Protein AF-A0AA88QIW7-F1 (afdb_monomer)

Solvent-accessible surface area (backbone atoms only — not comparable to full-atom values): 9097 Å² total; per-residue (Å²): 135,90,80,76,72,99,71,85,86,88,86,76,68,86,54,76,67,52,59,66,61,32,53,50,43,72,75,42,35,63,58,37,29,54,66,45,41,58,93,47,84,50,70,68,56,36,50,51,18,47,42,51,15,42,45,49,44,29,54,55,47,42,73,75,61,53,72,80,58,74,57,94,90,54,76,64,74,94,89,56,62,95,63,66,57,46,71,50,61,66,96,40,58,95,74,35,42,52,67,73,88,84,85,90,77,84,88,53,94,84,57,53,64,49,74,62,70,49,70,82,29,80,75,75,58,87,49,78,44,73,49,78,77,92,73,88,81,77,136

Radius of gyration: 17.99 Å; Cα contacts (8 Å, |Δi|>4): 128; chains: 1; bounding box: 45×31×56 Å

pLDDT: mean 73.13, std 17.04, range [31.03, 93.31]

Mean predicted aligned error: 10.2 Å

Foldseek 3Di:
DDDDDPDDDDDDFDDDQDCLQVVLCVVQLVVQLVVLCPPPDDPVSSLVSSQRSLVVSLVVCVVVVQDHDDDDPDDADDPRDPAQEDRGPVVCCVRHHSGDDDDDDDDDPPPQWDWDDDPVDVVPHTDIDGDDDPPPDDD

Nearest PDB structures (foldseek):
  3zvu-assembly1_B  TM=8.193E-01  e=2.994E-02  Arabidopsis thaliana
  8t9d-assembly1_E  TM=2.895E-01  e=2.115E+00  Homo sapiens

Organism: NCBI:txid112253

Sequence (139 aa):
MVVWPEKGFFGVYDGHGGSKAAEFVAENLHKNMFQKLENRLENIAKQDAIREAYLKTDKEFLKLGGYVELHRGAWRVHGVLSVSRSIGDAHLKDWVLAEPDTRILALTPDMEYLVLASDGLWEEALTVVRLKNSAVYSP

Structure (mmCIF, N/CA/C/O backbone):
data_AF-A0AA88QIW7-F1
#
_entry.id   AF-A0AA88QIW7-F1
#
loop_
_atom_site.group_PDB
_atom_site.id
_atom_site.type_symbol
_atom_site.label_atom_id
_atom_site.label_alt_id
_atom_site.label_comp_id
_atom_site.label_asym_id
_atom_site.label_entity_id
_atom_site.label_seq_id
_atom_site.pdbx_PDB_ins_code
_atom_site.Cartn_x
_atom_site.Cartn_y
_atom_site.Cartn_z
_atom_site.occupancy
_atom_site.B_iso_or_equiv
_atom_site.auth_seq_id
_atom_site.auth_comp_id
_atom_site.auth_asym_id
_atom_site.auth_atom_id
_atom_site.pdbx_PDB_model_num
ATOM 1 N N . MET A 1 1 ? -13.395 -19.474 23.613 1.00 47.25 1 MET A N 1
ATOM 2 C CA . MET A 1 1 ? -13.637 -18.076 23.199 1.00 47.25 1 MET A CA 1
ATOM 3 C C . MET A 1 1 ? -12.593 -17.727 22.150 1.00 47.25 1 MET A C 1
ATOM 5 O O . MET A 1 1 ? -11.417 -17.885 22.443 1.00 47.25 1 MET A O 1
ATOM 9 N N . VAL A 1 2 ? -12.995 -17.374 20.926 1.00 49.16 2 VAL A N 1
ATOM 10 C CA . VAL A 1 2 ? -12.048 -16.916 19.893 1.00 49.16 2 VAL A CA 1
ATOM 11 C C . VAL A 1 2 ? -11.868 -15.418 20.095 1.00 49.16 2 VAL A C 1
ATOM 13 O O . VAL A 1 2 ? -12.836 -14.671 19.972 1.00 49.16 2 VAL A O 1
ATOM 16 N N . VAL A 1 3 ? -10.661 -15.003 20.467 1.00 57.03 3 VAL A N 1
ATOM 17 C CA . VAL A 1 3 ? -10.300 -13.589 20.591 1.00 57.03 3 VAL A CA 1
ATOM 18 C C . VAL A 1 3 ? -9.777 -13.142 19.233 1.00 57.03 3 VAL A C 1
ATOM 20 O O . VAL A 1 3 ? -8.809 -13.707 18.727 1.00 57.03 3 VAL A O 1
ATOM 23 N N . TRP A 1 4 ? -10.444 -12.167 18.623 1.00 52.50 4 TRP A N 1
ATOM 24 C CA . TRP A 1 4 ? -9.939 -11.516 17.419 1.00 52.50 4 TRP A CA 1
ATOM 25 C C . TRP A 1 4 ? -8.881 -10.476 17.804 1.00 52.50 4 TRP A C 1
ATOM 27 O O . TRP A 1 4 ? -8.996 -9.866 18.869 1.00 52.50 4 TRP A O 1
ATOM 37 N N . PRO A 1 5 ? -7.849 -10.262 16.973 1.00 63.12 5 PRO A N 1
ATOM 38 C CA . PRO A 1 5 ? -6.898 -9.182 17.200 1.00 63.12 5 PRO A CA 1
ATOM 39 C C . PRO A 1 5 ? -7.608 -7.822 17.144 1.00 63.12 5 PRO A C 1
ATOM 41 O O . PRO A 1 5 ? -8.517 -7.628 16.340 1.00 63.12 5 PRO A O 1
ATOM 44 N N . GLU A 1 6 ? -7.156 -6.858 17.955 1.00 70.88 6 GLU A N 1
ATOM 45 C CA . GLU A 1 6 ? -7.710 -5.489 17.972 1.00 70.88 6 GLU A CA 1
ATOM 46 C C . GLU A 1 6 ? -7.580 -4.768 16.621 1.00 70.88 6 GLU 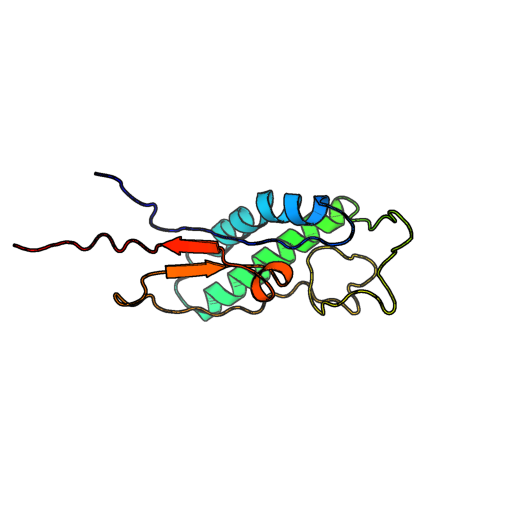A C 1
ATOM 48 O O . GLU A 1 6 ? -8.287 -3.799 16.349 1.00 70.88 6 GLU A O 1
ATOM 53 N N . LYS A 1 7 ? -6.648 -5.216 15.772 1.00 75.19 7 LYS A N 1
ATOM 54 C CA . LYS A 1 7 ? -6.371 -4.645 14.455 1.00 75.19 7 LYS A CA 1
ATOM 55 C C . LYS A 1 7 ? -6.235 -5.768 13.433 1.00 75.19 7 LYS A C 1
ATOM 57 O O . LYS A 1 7 ? -5.495 -6.724 13.655 1.00 75.19 7 LYS A O 1
ATOM 62 N N . GLY A 1 8 ? -6.922 -5.622 12.304 1.00 82.75 8 GLY A N 1
ATOM 63 C CA . GLY A 1 8 ? -6.769 -6.474 11.127 1.00 82.75 8 GLY A CA 1
ATOM 64 C C . GLY A 1 8 ? -6.181 -5.680 9.966 1.00 82.75 8 GLY A C 1
ATOM 65 O O . GLY A 1 8 ? -6.467 -4.492 9.821 1.00 82.75 8 GLY A O 1
ATOM 66 N N . PHE A 1 9 ? -5.364 -6.332 9.143 1.00 86.00 9 PHE A N 1
ATOM 67 C CA . PHE A 1 9 ? -4.895 -5.782 7.877 1.00 86.00 9 PHE A CA 1
ATOM 68 C C . PHE A 1 9 ? -5.280 -6.736 6.753 1.00 86.00 9 PHE A C 1
ATOM 70 O O . PHE A 1 9 ? -5.000 -7.931 6.825 1.00 86.00 9 PHE A O 1
ATOM 77 N N . PHE A 1 10 ? -5.909 -6.191 5.720 1.00 88.69 10 PHE A N 1
ATOM 78 C CA . PHE A 1 10 ? -6.351 -6.921 4.543 1.00 88.69 10 PHE A CA 1
ATOM 79 C C . PHE A 1 10 ? -5.937 -6.112 3.317 1.00 88.69 10 PHE A C 1
ATOM 81 O O . PHE A 1 10 ? -6.056 -4.888 3.319 1.00 88.69 10 PHE A O 1
ATOM 88 N N . GLY A 1 11 ? -5.444 -6.785 2.283 1.00 87.44 11 GLY A N 1
ATOM 89 C CA . GLY A 1 11 ? -4.996 -6.136 1.058 1.00 87.44 11 GLY A CA 1
ATOM 90 C C . GLY A 1 11 ? -5.227 -7.035 -0.144 1.00 87.44 11 GLY A C 1
ATOM 91 O O . GLY A 1 11 ? -5.081 -8.25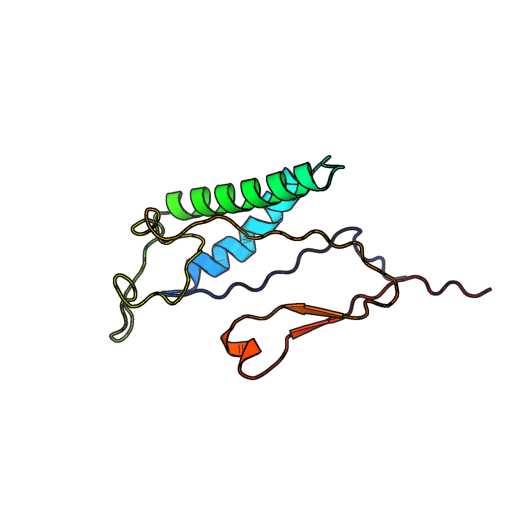2 -0.045 1.00 87.44 11 GLY A O 1
ATOM 92 N N . VAL A 1 12 ? -5.588 -6.415 -1.263 1.00 89.12 12 VAL A N 1
ATOM 93 C CA . VAL A 1 12 ? -5.610 -7.037 -2.587 1.00 89.12 12 VAL A CA 1
ATOM 94 C C . VAL A 1 12 ? -4.566 -6.310 -3.420 1.00 89.12 12 VAL A C 1
ATOM 96 O O . VAL A 1 12 ? -4.563 -5.081 -3.464 1.00 89.12 12 VAL A O 1
ATOM 99 N N . TYR A 1 13 ? -3.664 -7.069 -4.032 1.00 86.31 13 TYR A N 1
ATOM 100 C CA . TYR A 1 13 ? -2.557 -6.532 -4.814 1.00 86.31 13 TYR A CA 1
ATOM 101 C C . TYR A 1 13 ? -2.656 -7.080 -6.226 1.00 86.31 13 TYR A C 1
ATOM 103 O O . TYR A 1 13 ? -2.389 -8.259 -6.451 1.00 86.31 13 TYR A O 1
ATOM 111 N N . ASP A 1 14 ? -3.065 -6.220 -7.152 1.00 82.44 14 ASP A N 1
ATOM 112 C CA . ASP A 1 14 ? -3.093 -6.544 -8.571 1.00 82.44 14 ASP A CA 1
ATOM 113 C C . ASP A 1 14 ? -1.760 -6.137 -9.201 1.00 82.44 14 ASP A C 1
ATOM 115 O O . ASP A 1 14 ? -1.417 -4.955 -9.252 1.00 82.44 14 ASP A O 1
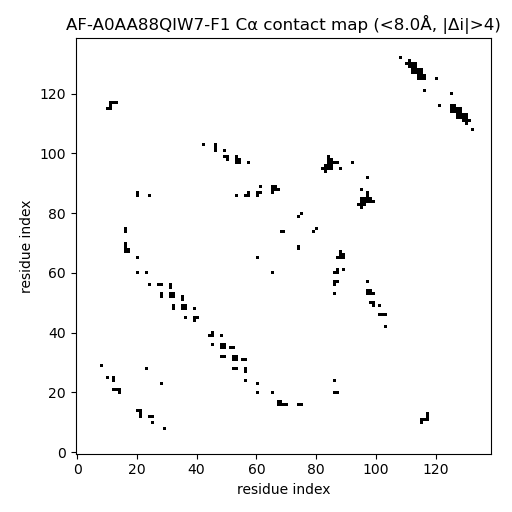ATOM 119 N N . GLY A 1 15 ? -0.949 -7.131 -9.554 1.00 77.62 15 GLY A N 1
ATOM 120 C CA . GLY A 1 15 ? 0.384 -6.919 -10.103 1.00 77.62 15 GLY A CA 1
ATOM 121 C C . GLY A 1 15 ? 0.381 -6.991 -11.625 1.00 77.62 15 GLY A C 1
ATOM 122 O O . GLY A 1 15 ? -0.156 -7.929 -12.209 1.00 77.62 15 GLY A O 1
ATOM 123 N N . HIS A 1 16 ? 1.077 -6.062 -12.278 1.00 73.94 16 HIS A N 1
ATOM 124 C CA . HIS A 1 16 ? 1.348 -6.101 -13.716 1.00 73.94 16 HIS A CA 1
ATOM 125 C C . HIS A 1 16 ? 2.834 -6.352 -14.000 1.00 73.94 16 HIS A C 1
ATOM 127 O O . HIS A 1 16 ? 3.709 -5.950 -13.239 1.00 73.94 16 HIS A O 1
ATOM 133 N N . GLY A 1 17 ? 3.142 -7.010 -15.123 1.00 69.12 17 GLY A N 1
ATOM 134 C CA . GLY A 1 17 ? 4.533 -7.217 -15.560 1.00 69.12 17 GLY A CA 1
ATOM 135 C C . GLY A 1 17 ? 5.346 -8.213 -14.715 1.00 69.12 17 GLY A C 1
ATOM 136 O O . GLY A 1 17 ? 6.568 -8.246 -14.835 1.00 69.12 17 GLY A O 1
ATOM 137 N N . GLY A 1 18 ? 4.682 -9.018 -13.876 1.00 70.88 18 GLY A N 1
ATOM 138 C CA . GLY A 1 18 ? 5.278 -10.027 -12.991 1.00 70.88 18 GLY A CA 1
ATOM 139 C C . GLY A 1 18 ? 4.651 -10.016 -11.588 1.00 70.88 18 GLY A C 1
ATOM 140 O O . GLY A 1 18 ? 3.884 -9.116 -11.260 1.00 70.88 18 GLY A O 1
ATOM 141 N N . SER A 1 19 ? 4.975 -11.002 -10.742 1.00 76.88 19 SER A N 1
ATOM 142 C CA . SER A 1 19 ? 4.425 -11.105 -9.374 1.00 76.88 19 SER A CA 1
ATOM 143 C C . SER A 1 19 ? 5.274 -10.421 -8.296 1.00 76.88 19 SER A C 1
ATOM 145 O O . SER A 1 19 ? 4.761 -10.102 -7.227 1.00 76.88 19 SER A O 1
ATOM 147 N N . LYS A 1 20 ? 6.552 -10.131 -8.580 1.00 79.94 20 LYS A N 1
ATOM 148 C CA . LYS A 1 20 ? 7.535 -9.661 -7.583 1.00 79.94 20 LYS A CA 1
ATOM 149 C C . LYS A 1 20 ? 7.104 -8.405 -6.822 1.00 79.94 20 LYS A C 1
ATOM 151 O O . LYS A 1 20 ? 7.344 -8.312 -5.623 1.00 79.94 20 LYS A O 1
ATOM 156 N N . ALA A 1 21 ? 6.490 -7.436 -7.503 1.00 81.50 21 ALA A N 1
ATOM 157 C CA . ALA A 1 21 ? 6.017 -6.211 -6.858 1.00 81.50 21 ALA A CA 1
ATOM 158 C C . ALA A 1 21 ? 4.855 -6.501 -5.896 1.00 81.50 21 ALA A C 1
ATOM 160 O O . ALA A 1 21 ? 4.905 -6.098 -4.737 1.00 81.50 21 ALA A O 1
ATOM 161 N N . ALA A 1 22 ? 3.847 -7.251 -6.352 1.00 85.06 22 ALA A N 1
ATOM 162 C CA . ALA A 1 22 ? 2.700 -7.641 -5.535 1.00 85.06 22 ALA A CA 1
ATOM 163 C C . ALA A 1 22 ? 3.112 -8.504 -4.329 1.00 85.06 22 ALA A C 1
ATOM 165 O O . ALA A 1 22 ? 2.666 -8.240 -3.213 1.00 85.06 22 ALA A O 1
ATOM 166 N N . GLU A 1 23 ? 4.013 -9.472 -4.526 1.00 84.75 23 GLU A N 1
ATOM 167 C CA . GLU A 1 23 ? 4.597 -10.290 -3.452 1.00 84.75 23 GLU A CA 1
ATOM 168 C C . GLU A 1 23 ? 5.329 -9.416 -2.426 1.00 84.75 23 GLU A C 1
ATOM 170 O O . GLU A 1 23 ? 5.046 -9.487 -1.229 1.00 84.75 23 GLU A O 1
ATOM 175 N N . PHE A 1 24 ? 6.198 -8.511 -2.889 1.00 87.69 24 PHE A N 1
ATOM 176 C CA . PHE A 1 24 ? 6.923 -7.604 -2.004 1.00 87.69 24 PHE A CA 1
ATOM 177 C C . PHE A 1 24 ? 5.976 -6.716 -1.188 1.00 87.69 24 PHE A C 1
ATOM 179 O O . PHE A 1 24 ? 6.177 -6.526 0.015 1.00 87.69 24 PHE A O 1
ATOM 186 N N . VAL A 1 25 ? 4.929 -6.173 -1.814 1.00 89.12 25 VAL A N 1
ATOM 187 C CA . VAL A 1 25 ? 3.941 -5.334 -1.124 1.00 89.12 25 VAL A CA 1
ATOM 188 C C . VAL A 1 25 ? 3.180 -6.160 -0.084 1.00 89.12 25 VAL A C 1
ATOM 190 O O . VAL A 1 25 ? 3.051 -5.715 1.060 1.00 89.12 25 VAL A O 1
ATOM 193 N N . ALA A 1 26 ? 2.743 -7.374 -0.432 1.00 89.50 26 ALA A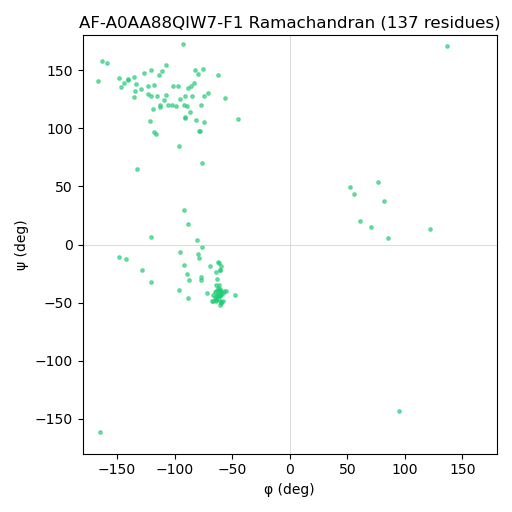 N 1
ATOM 194 C CA . ALA A 1 26 ? 2.053 -8.274 0.488 1.00 89.50 26 ALA A CA 1
ATOM 195 C C . ALA A 1 26 ? 2.891 -8.577 1.740 1.00 89.50 26 ALA A C 1
ATOM 197 O O . ALA A 1 26 ? 2.372 -8.557 2.859 1.00 89.50 26 ALA A O 1
ATOM 198 N N . GLU A 1 27 ? 4.199 -8.765 1.571 1.00 91.50 27 GLU A N 1
ATOM 199 C CA . GLU A 1 27 ? 5.122 -9.073 2.661 1.00 91.50 27 GL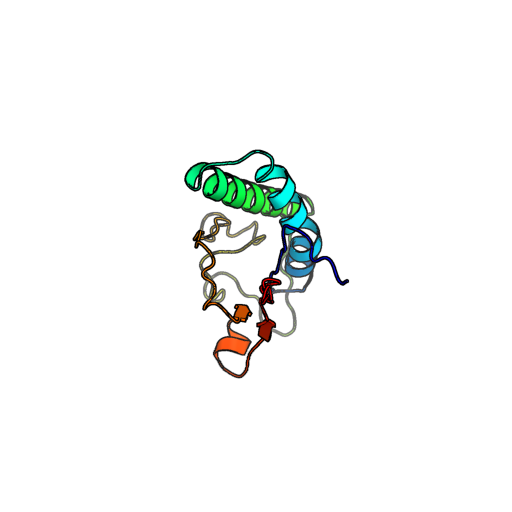U A CA 1
ATOM 200 C C . GLU A 1 27 ? 5.510 -7.869 3.532 1.00 91.50 27 GLU A C 1
ATOM 202 O O . GLU A 1 27 ? 5.844 -8.062 4.708 1.00 91.50 27 GLU A O 1
ATOM 207 N N . ASN A 1 28 ? 5.499 -6.645 2.991 1.00 93.00 28 ASN A N 1
ATOM 208 C CA . ASN A 1 28 ? 6.156 -5.495 3.631 1.00 93.00 28 ASN A CA 1
ATOM 209 C C . ASN A 1 28 ? 5.224 -4.322 3.967 1.00 93.00 28 ASN A C 1
ATOM 211 O O . ASN A 1 28 ? 5.435 -3.659 4.988 1.00 93.00 28 ASN A O 1
ATOM 215 N N . LEU A 1 29 ? 4.170 -4.074 3.181 1.00 92.25 29 LEU A N 1
ATOM 216 C CA . LEU A 1 29 ? 3.337 -2.876 3.342 1.00 92.25 29 LEU A CA 1
ATOM 217 C C . LEU A 1 29 ? 2.667 -2.813 4.718 1.00 92.25 29 LEU A C 1
ATOM 219 O O . LEU A 1 29 ? 2.728 -1.788 5.396 1.00 92.25 29 LEU A O 1
ATOM 223 N N . HIS A 1 30 ? 2.077 -3.921 5.164 1.00 92.00 30 HIS A N 1
ATOM 224 C CA . HIS A 1 30 ? 1.385 -3.991 6.450 1.00 92.00 30 HIS A CA 1
ATOM 225 C C . HIS A 1 30 ? 2.328 -3.725 7.634 1.00 92.00 30 HIS A C 1
ATOM 227 O O . HIS A 1 30 ? 1.955 -3.030 8.578 1.00 92.00 30 HIS A O 1
ATOM 233 N N . LYS A 1 31 ? 3.579 -4.202 7.566 1.00 93.31 31 LYS A N 1
ATOM 234 C CA . LYS A 1 31 ? 4.608 -3.950 8.589 1.00 93.31 31 LYS A CA 1
ATOM 235 C C . LYS A 1 31 ? 4.944 -2.464 8.661 1.00 93.31 31 LYS A C 1
ATOM 237 O O . LYS A 1 31 ? 4.936 -1.876 9.741 1.00 93.31 31 LYS A O 1
ATOM 242 N N . ASN A 1 32 ? 5.173 -1.850 7.499 1.00 93.25 32 ASN A N 1
ATOM 243 C CA . ASN A 1 32 ? 5.432 -0.419 7.385 1.00 93.25 32 ASN A CA 1
ATOM 244 C C . ASN A 1 32 ? 4.246 0.412 7.898 1.00 93.25 32 ASN A C 1
ATOM 246 O O . ASN A 1 32 ? 4.452 1.396 8.608 1.00 93.25 32 ASN A O 1
ATOM 250 N N . MET A 1 33 ? 3.010 -0.003 7.610 1.00 91.19 33 MET A N 1
ATOM 251 C CA . MET A 1 33 ? 1.803 0.674 8.091 1.00 91.19 33 MET A CA 1
ATOM 252 C C . MET A 1 33 ? 1.641 0.569 9.603 1.00 91.19 33 MET A C 1
ATOM 254 O O . MET A 1 33 ? 1.432 1.591 10.251 1.00 91.19 33 MET A O 1
ATOM 258 N N . PHE A 1 34 ? 1.777 -0.623 10.188 1.00 90.69 34 PHE A N 1
ATOM 259 C CA . PHE A 1 34 ? 1.661 -0.780 11.639 1.00 90.69 34 PHE A CA 1
ATOM 260 C C . PHE A 1 34 ? 2.735 0.005 12.392 1.00 90.69 34 PHE A C 1
ATOM 262 O O . PHE A 1 34 ? 2.411 0.652 13.385 1.00 90.69 34 PHE A O 1
ATOM 269 N N . GLN A 1 35 ? 3.966 0.036 11.873 1.00 91.00 35 GLN A N 1
ATOM 270 C CA . GLN A 1 35 ? 5.041 0.858 12.428 1.00 91.00 35 GLN A CA 1
ATOM 271 C C . GLN A 1 35 ? 4.697 2.357 12.395 1.00 91.00 35 GLN A C 1
ATOM 273 O O . GLN A 1 35 ? 4.957 3.080 13.351 1.00 91.00 35 GLN A O 1
ATOM 278 N N . LYS A 1 36 ? 4.125 2.853 11.291 1.00 90.31 36 LYS A N 1
ATOM 279 C CA . LYS A 1 36 ? 3.810 4.282 11.122 1.00 90.31 36 LYS A CA 1
ATOM 280 C C . LYS A 1 36 ? 2.559 4.726 11.877 1.00 90.31 36 LYS A C 1
ATOM 282 O O . LYS A 1 36 ? 2.480 5.879 12.297 1.00 90.31 36 LYS A O 1
ATOM 287 N N . LEU A 1 37 ? 1.593 3.826 12.045 1.00 88.06 37 LEU A N 1
ATOM 288 C CA . LEU A 1 37 ? 0.341 4.073 12.764 1.00 88.06 37 LEU A CA 1
ATOM 289 C C . LEU A 1 37 ? 0.499 4.018 14.287 1.00 88.06 37 LEU A C 1
ATOM 291 O O . LEU A 1 37 ? -0.420 4.409 15.010 1.00 88.06 37 LEU A O 1
ATOM 295 N N . GLU A 1 38 ? 1.634 3.529 14.783 1.00 86.12 38 GLU A N 1
ATOM 296 C CA . GLU A 1 38 ? 1.906 3.449 16.211 1.00 86.12 38 GLU A CA 1
ATOM 297 C C . GLU A 1 38 ? 1.774 4.837 16.867 1.00 86.12 38 GLU A C 1
ATOM 299 O O . GLU A 1 38 ? 2.352 5.830 16.421 1.00 86.12 38 GLU A O 1
ATOM 304 N N . ASN A 1 39 ? 0.950 4.918 17.916 1.00 78.69 39 ASN A N 1
ATOM 305 C CA . ASN A 1 39 ? 0.669 6.141 18.680 1.00 78.69 39 ASN A CA 1
ATOM 306 C C . ASN A 1 39 ? 0.033 7.306 17.886 1.00 78.69 39 ASN A C 1
ATOM 308 O O . ASN A 1 39 ? 0.079 8.454 18.329 1.00 78.69 39 ASN A O 1
ATOM 312 N N . ARG A 1 40 ? -0.591 7.046 16.727 1.00 81.56 40 ARG A N 1
ATOM 313 C CA . ARG A 1 40 ? -1.359 8.053 15.971 1.00 81.56 40 ARG A CA 1
ATOM 314 C C . ARG A 1 40 ? -2.830 8.049 16.392 1.00 81.56 40 ARG A C 1
ATOM 316 O O . ARG A 1 40 ? -3.568 7.110 16.094 1.00 81.56 40 ARG A O 1
ATOM 323 N N . LEU A 1 41 ? -3.259 9.106 17.081 1.00 78.44 41 LEU A N 1
ATOM 324 C CA . LEU A 1 41 ? -4.627 9.224 17.604 1.00 78.44 41 LEU A CA 1
ATOM 325 C C . LEU A 1 41 ? -5.585 9.851 16.581 1.00 78.44 41 LEU A C 1
ATOM 327 O O . LEU A 1 41 ? -6.666 9.312 16.331 1.00 78.44 41 LEU A O 1
ATOM 331 N N . GLU A 1 42 ? -5.161 10.941 15.944 1.00 85.56 42 GLU A N 1
ATOM 332 C CA . GLU A 1 42 ? -5.984 11.734 15.028 1.00 85.56 42 GLU A CA 1
ATOM 333 C C . GLU A 1 42 ? -6.040 11.159 13.608 1.00 85.56 42 GLU A C 1
ATOM 335 O O . GLU A 1 42 ? -5.085 10.553 13.122 1.00 85.56 42 GLU A O 1
ATOM 340 N N . ASN A 1 43 ? -7.159 11.385 12.913 1.00 85.31 43 ASN A N 1
ATOM 341 C CA . ASN A 1 43 ? -7.377 10.859 11.563 1.00 85.31 43 ASN A CA 1
ATOM 342 C C . ASN A 1 43 ? -6.393 11.424 10.534 1.00 85.31 43 ASN A C 1
ATOM 344 O O . ASN A 1 43 ? -5.887 10.657 9.721 1.00 85.31 43 ASN A O 1
ATOM 348 N N . ILE A 1 44 ? -6.070 12.718 10.607 1.00 83.62 44 ILE A N 1
ATOM 349 C CA . ILE A 1 44 ? -5.082 13.348 9.715 1.00 83.62 44 ILE A CA 1
ATOM 350 C C . ILE A 1 44 ? -3.724 12.658 9.890 1.00 83.62 44 ILE A C 1
ATOM 352 O O . ILE A 1 44 ? -3.145 12.150 8.935 1.00 83.62 44 ILE A O 1
ATOM 356 N N . ALA A 1 45 ? -3.288 12.497 11.141 1.00 86.38 45 ALA A N 1
ATOM 357 C CA . ALA A 1 45 ? -2.028 11.836 11.461 1.00 86.38 45 ALA A CA 1
ATOM 358 C C . ALA A 1 45 ? -1.998 10.349 11.042 1.00 86.38 45 ALA A C 1
ATOM 360 O O . ALA A 1 45 ? -0.935 9.811 10.727 1.00 86.38 45 ALA A O 1
ATOM 361 N N . LYS A 1 46 ? -3.154 9.670 11.020 1.00 87.88 46 LYS A N 1
ATOM 362 C CA . LYS A 1 46 ? -3.290 8.307 10.477 1.00 87.88 46 LYS A CA 1
ATOM 363 C C . LYS A 1 46 ? -3.199 8.288 8.950 1.00 87.88 46 LYS A C 1
ATOM 365 O O . LYS A 1 46 ? -2.534 7.407 8.417 1.00 87.88 46 LYS A O 1
ATOM 370 N N . GLN A 1 47 ? -3.826 9.233 8.248 1.00 88.00 47 GLN A N 1
ATOM 371 C CA . GLN A 1 47 ? -3.718 9.345 6.787 1.00 88.00 47 GLN A CA 1
ATOM 372 C C . GLN A 1 47 ? -2.269 9.603 6.359 1.00 88.00 47 GLN A C 1
ATOM 374 O O . GLN A 1 47 ? -1.761 8.915 5.472 1.00 88.00 47 GLN A O 1
ATOM 379 N N . ASP A 1 48 ? -1.574 10.503 7.055 1.00 88.75 48 ASP A N 1
ATOM 380 C CA . ASP A 1 48 ? -0.155 10.777 6.816 1.00 88.75 48 ASP A CA 1
ATOM 381 C C . ASP A 1 48 ? 0.712 9.540 7.074 1.00 88.75 48 ASP A C 1
ATOM 383 O O . ASP A 1 48 ? 1.561 9.187 6.256 1.00 88.75 48 ASP A O 1
ATOM 387 N N . ALA A 1 49 ? 0.453 8.809 8.162 1.00 90.62 49 ALA A N 1
ATOM 388 C CA . ALA A 1 49 ? 1.151 7.561 8.459 1.00 90.62 49 ALA A CA 1
ATOM 389 C C . ALA A 1 49 ? 0.965 6.495 7.362 1.00 90.62 49 ALA A C 1
ATOM 391 O O . ALA A 1 49 ? 1.925 5.814 6.992 1.00 90.62 49 ALA A O 1
ATOM 392 N N . ILE A 1 50 ? -0.250 6.361 6.822 1.00 90.19 50 ILE A N 1
ATOM 393 C CA . ILE A 1 50 ? -0.560 5.434 5.724 1.00 90.19 50 ILE A CA 1
ATOM 394 C C . ILE A 1 50 ? 0.199 5.840 4.458 1.00 90.19 50 ILE A C 1
ATOM 396 O O . ILE A 1 50 ? 0.856 5.003 3.835 1.00 90.19 50 ILE A O 1
ATOM 400 N N . ARG A 1 51 ? 0.173 7.132 4.116 1.00 89.75 51 ARG A N 1
ATOM 401 C CA . ARG A 1 51 ? 0.920 7.699 2.989 1.00 89.75 51 ARG A CA 1
ATOM 402 C C . ARG A 1 51 ? 2.422 7.444 3.123 1.00 89.75 51 ARG A C 1
ATOM 404 O O . ARG A 1 51 ? 3.048 6.952 2.186 1.00 89.75 51 ARG A O 1
ATOM 411 N N . GLU A 1 52 ? 3.005 7.730 4.285 1.00 92.06 52 GLU A N 1
ATOM 412 C CA . GLU A 1 52 ? 4.426 7.490 4.553 1.00 92.06 52 GLU A CA 1
ATOM 413 C C . GLU A 1 52 ? 4.805 6.011 4.436 1.00 92.06 52 GLU A C 1
ATOM 415 O O . GLU A 1 52 ? 5.873 5.693 3.911 1.00 92.06 52 GLU A O 1
ATOM 420 N N . ALA A 1 53 ? 3.952 5.103 4.916 1.00 92.88 53 ALA A N 1
ATOM 421 C CA . ALA A 1 53 ? 4.176 3.665 4.809 1.00 92.88 53 ALA A CA 1
ATOM 422 C C . ALA A 1 53 ? 4.167 3.188 3.350 1.00 92.88 53 ALA A C 1
ATOM 424 O O . ALA A 1 53 ? 5.023 2.389 2.961 1.00 92.88 53 ALA A O 1
ATOM 425 N N . TYR A 1 54 ? 3.252 3.717 2.534 1.00 91.75 54 TYR A N 1
ATOM 426 C CA . TYR A 1 54 ? 3.187 3.442 1.098 1.00 91.75 54 TYR A CA 1
ATOM 427 C C . TYR A 1 54 ? 4.468 3.888 0.385 1.00 91.75 54 TYR A C 1
ATOM 429 O O . TYR A 1 54 ? 5.141 3.084 -0.259 1.00 91.75 54 TYR A O 1
ATOM 437 N N . LEU A 1 55 ? 4.871 5.146 0.595 1.00 89.75 55 LEU A N 1
ATOM 438 C CA . LEU A 1 55 ? 6.079 5.720 -0.004 1.00 89.75 55 LEU A CA 1
ATOM 439 C C . LEU A 1 55 ? 7.358 5.020 0.468 1.00 89.75 55 LEU A C 1
ATOM 441 O O . LEU A 1 55 ? 8.316 4.893 -0.293 1.00 89.75 55 LEU A O 1
ATOM 445 N N . LYS A 1 56 ? 7.403 4.576 1.729 1.00 93.12 56 LYS A N 1
ATOM 446 C CA . LYS A 1 56 ? 8.521 3.784 2.255 1.00 93.12 56 LYS A CA 1
ATOM 447 C C . LYS A 1 56 ? 8.619 2.442 1.531 1.00 93.12 56 LYS A C 1
ATOM 449 O O . LYS A 1 56 ? 9.699 2.107 1.058 1.00 93.12 56 LYS A O 1
ATOM 454 N N . THR A 1 57 ? 7.500 1.731 1.404 1.00 91.50 57 THR A N 1
ATOM 455 C CA . THR A 1 57 ? 7.432 0.425 0.729 1.00 91.50 57 THR A CA 1
ATOM 456 C C . THR A 1 57 ? 7.857 0.538 -0.735 1.00 91.50 57 THR A C 1
ATOM 458 O O . THR A 1 57 ? 8.664 -0.261 -1.202 1.00 91.50 57 THR A O 1
ATOM 461 N N . ASP A 1 58 ? 7.399 1.580 -1.434 1.00 89.19 58 ASP A N 1
ATOM 462 C CA . ASP A 1 58 ? 7.816 1.877 -2.808 1.00 89.19 58 ASP A CA 1
ATOM 463 C C . ASP A 1 58 ? 9.328 2.103 -2.917 1.00 89.19 58 ASP A C 1
ATOM 465 O O . ASP A 1 58 ? 10.013 1.442 -3.696 1.00 89.19 58 ASP A O 1
ATOM 469 N N . LYS A 1 59 ? 9.889 2.961 -2.057 1.00 89.56 59 LYS A N 1
ATOM 470 C CA . LYS A 1 59 ? 11.338 3.210 -2.015 1.00 89.56 59 LYS A CA 1
ATOM 471 C C . LYS A 1 59 ? 12.147 1.952 -1.698 1.00 89.56 59 LYS A C 1
ATOM 473 O O . LYS A 1 59 ? 13.243 1.797 -2.229 1.00 89.56 59 LYS A O 1
ATOM 478 N N . GLU A 1 60 ? 11.662 1.089 -0.809 1.00 89.81 60 GLU A N 1
ATOM 479 C CA . GLU A 1 60 ? 12.325 -0.174 -0.465 1.00 89.81 60 GLU A CA 1
ATOM 480 C C . GLU A 1 60 ? 12.326 -1.142 -1.649 1.00 89.81 60 GLU A C 1
ATOM 482 O O . GLU A 1 60 ? 13.377 -1.695 -1.968 1.00 89.81 60 GLU A O 1
ATOM 487 N N . PHE A 1 61 ? 11.202 -1.270 -2.357 1.00 85.06 61 PHE A N 1
ATOM 488 C CA . PHE A 1 61 ? 11.109 -2.107 -3.550 1.00 85.06 61 PHE A CA 1
ATOM 489 C C . PHE A 1 61 ? 12.026 -1.612 -4.678 1.00 85.06 61 PHE A C 1
ATOM 491 O O . PHE A 1 61 ? 12.766 -2.392 -5.277 1.00 85.06 61 PHE A O 1
ATOM 498 N N . LEU A 1 62 ? 12.048 -0.300 -4.935 1.00 81.75 62 LEU A N 1
ATOM 499 C CA . LEU A 1 62 ? 12.888 0.298 -5.977 1.00 81.75 62 LEU A CA 1
ATOM 500 C C . LEU A 1 62 ? 14.389 0.070 -5.735 1.00 81.75 62 LEU A C 1
ATOM 502 O O . LEU A 1 62 ? 15.135 -0.154 -6.688 1.00 81.75 62 LEU A O 1
ATOM 506 N N . LYS A 1 63 ? 14.837 0.052 -4.472 1.00 82.56 63 LYS A N 1
ATOM 507 C CA . LYS A 1 63 ? 16.236 -0.254 -4.111 1.00 82.56 63 LYS A CA 1
ATOM 508 C C . LYS A 1 63 ? 16.665 -1.675 -4.478 1.00 82.56 63 LYS A C 1
ATOM 510 O O . LYS A 1 63 ? 17.858 -1.905 -4.648 1.00 82.56 63 LYS A O 1
ATOM 515 N N . LEU A 1 64 ? 15.723 -2.608 -4.614 1.00 76.25 64 LEU A N 1
ATOM 516 C CA . LEU A 1 64 ? 15.992 -3.984 -5.042 1.00 76.25 64 LEU A CA 1
ATOM 517 C C . LEU A 1 64 ? 16.152 -4.112 -6.567 1.00 76.25 64 LEU A C 1
ATOM 519 O O . LEU A 1 64 ? 16.312 -5.220 -7.073 1.00 76.25 64 LEU A O 1
ATOM 523 N N . GLY A 1 65 ? 16.120 -2.992 -7.300 1.00 64.19 65 GLY A N 1
ATOM 524 C CA . GLY A 1 65 ? 16.249 -2.969 -8.753 1.00 64.19 65 GLY A CA 1
ATOM 525 C C . GLY A 1 65 ? 14.939 -3.285 -9.468 1.00 64.19 65 GLY A C 1
ATOM 526 O O . GLY A 1 65 ? 14.972 -3.985 -10.473 1.00 64.19 65 GLY A O 1
ATOM 527 N N . GLY A 1 66 ? 13.800 -2.808 -8.943 1.00 57.94 66 GLY A N 1
ATOM 528 C CA . GLY A 1 66 ? 12.465 -3.051 -9.504 1.00 57.94 66 GLY A CA 1
ATOM 529 C C . GLY A 1 66 ? 12.432 -2.859 -11.024 1.00 57.94 66 GLY A C 1
ATOM 530 O O . GLY A 1 66 ? 12.534 -1.734 -11.514 1.00 57.94 66 GLY A O 1
ATOM 531 N N . TYR A 1 67 ? 12.319 -3.965 -11.761 1.00 50.75 67 TYR A N 1
ATOM 532 C CA . TYR A 1 67 ? 12.375 -4.003 -13.221 1.00 50.75 67 TYR A CA 1
ATOM 533 C C . TYR A 1 67 ? 11.075 -4.571 -13.800 1.00 50.75 67 TYR A C 1
ATOM 535 O O . TYR A 1 67 ? 10.411 -5.393 -13.170 1.00 50.75 67 TYR A O 1
ATOM 543 N N . VAL A 1 68 ? 10.728 -4.116 -15.005 1.00 50.72 68 VAL A N 1
ATOM 544 C CA . VAL A 1 68 ? 9.639 -4.650 -15.836 1.00 50.72 68 VAL A CA 1
ATOM 545 C C . VAL A 1 68 ? 10.273 -5.540 -16.904 1.00 50.72 68 VAL A C 1
ATOM 547 O O . VAL A 1 68 ? 11.287 -5.156 -17.487 1.00 50.72 68 VAL A O 1
ATOM 550 N N . GLU A 1 69 ? 9.702 -6.718 -17.160 1.00 48.97 69 GLU A N 1
ATOM 551 C CA . GLU A 1 69 ? 10.190 -7.693 -18.147 1.00 48.97 69 GLU A CA 1
ATOM 552 C C . GLU A 1 69 ? 9.074 -8.096 -19.125 1.00 48.97 69 GLU A C 1
ATOM 554 O O . GLU A 1 69 ? 7.895 -8.135 -18.770 1.00 48.97 69 GLU A O 1
ATOM 559 N N . LEU A 1 70 ? 9.434 -8.391 -20.376 1.00 44.28 70 LEU A N 1
ATOM 560 C CA . LEU A 1 70 ? 8.500 -8.820 -21.409 1.00 44.28 70 LEU A CA 1
ATOM 561 C C . LEU A 1 70 ? 8.260 -10.283 -21.349 1.00 44.28 70 LEU A C 1
ATOM 563 O O . LEU A 1 70 ? 9.159 -11.094 -21.559 1.00 44.28 70 LEU A O 1
ATOM 567 N N . HIS A 1 71 ? 6.978 -10.586 -21.309 1.00 42.72 71 HIS A N 1
ATOM 568 C CA . HIS A 1 71 ? 6.496 -11.895 -21.646 1.00 42.72 71 HIS A CA 1
ATOM 569 C C . HIS A 1 71 ? 5.522 -11.820 -22.817 1.00 42.72 71 HIS A C 1
ATOM 571 O O . HIS A 1 71 ? 4.536 -11.088 -22.798 1.00 42.72 71 HIS A O 1
ATOM 577 N N . ARG A 1 72 ? 5.802 -12.636 -23.842 1.00 44.25 72 ARG A N 1
ATOM 578 C CA . ARG A 1 72 ? 4.848 -13.026 -24.895 1.00 44.25 72 ARG A CA 1
ATOM 579 C C . ARG A 1 72 ? 4.198 -11.858 -25.653 1.00 44.25 72 ARG A C 1
ATOM 581 O O . ARG A 1 72 ? 3.009 -11.888 -25.944 1.00 44.25 72 ARG A O 1
ATOM 588 N N . GLY A 1 73 ? 4.993 -10.851 -26.011 1.00 43.50 73 GLY A N 1
ATOM 589 C CA . GLY A 1 73 ? 4.564 -9.781 -26.920 1.00 43.50 73 GLY A CA 1
ATOM 590 C C . GLY A 1 73 ? 3.829 -8.607 -26.265 1.00 43.50 73 GLY A C 1
ATOM 591 O O . GLY A 1 73 ? 3.396 -7.713 -26.984 1.00 43.50 73 GLY A O 1
ATOM 592 N N . ALA A 1 74 ? 3.730 -8.560 -24.933 1.00 40.25 74 ALA A N 1
ATOM 593 C CA . ALA A 1 74 ? 3.201 -7.406 -24.210 1.00 40.25 74 ALA A CA 1
ATOM 594 C C . ALA A 1 74 ? 4.268 -6.787 -23.290 1.00 40.25 74 ALA A C 1
ATOM 596 O O . ALA A 1 74 ? 4.467 -7.229 -22.162 1.00 40.25 74 ALA A O 1
ATOM 597 N N . TRP A 1 75 ? 4.942 -5.740 -23.771 1.00 43.81 75 TRP A N 1
ATOM 598 C CA . TRP A 1 75 ? 5.601 -4.748 -22.913 1.00 43.81 75 TRP A CA 1
ATOM 599 C C . TRP A 1 75 ? 4.581 -3.644 -22.656 1.00 43.81 75 TRP A C 1
ATOM 601 O O . TRP A 1 75 ? 4.023 -3.121 -23.623 1.00 43.81 75 TRP A O 1
ATOM 611 N N . ARG A 1 76 ? 4.328 -3.263 -21.399 1.00 48.78 76 ARG A N 1
ATOM 612 C CA . ARG A 1 76 ? 3.405 -2.163 -21.109 1.00 48.78 76 ARG A CA 1
ATOM 613 C C . ARG A 1 76 ? 4.096 -0.975 -20.432 1.00 48.78 76 ARG A C 1
ATOM 615 O O . ARG A 1 76 ? 4.165 -1.027 -19.219 1.00 48.78 76 ARG A O 1
ATOM 622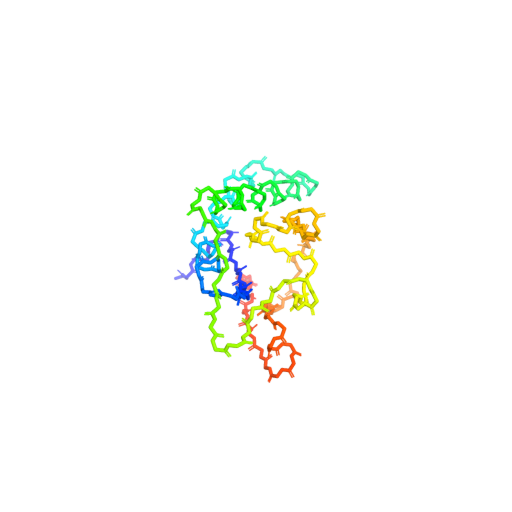 N N . VAL A 1 77 ? 4.529 0.055 -21.195 1.00 41.66 77 VAL A N 1
ATOM 623 C CA . VAL A 1 77 ? 4.780 1.481 -20.810 1.00 41.66 77 VAL A CA 1
ATOM 624 C C . VAL A 1 77 ? 4.943 2.365 -22.088 1.00 41.66 77 VAL A C 1
ATOM 626 O O . VAL A 1 77 ? 5.576 1.914 -23.032 1.00 41.66 77 VAL A O 1
ATOM 629 N N . HIS A 1 78 ? 4.400 3.605 -22.113 1.00 34.38 78 HIS A N 1
ATOM 630 C CA . HIS A 1 78 ? 4.155 4.527 -23.267 1.00 34.38 78 HIS A CA 1
ATOM 631 C C . HIS A 1 78 ? 2.936 4.194 -24.159 1.00 34.38 78 HIS A C 1
ATOM 633 O O . HIS A 1 78 ? 3.020 4.112 -25.381 1.00 34.38 78 HIS A O 1
ATOM 639 N N . GLY A 1 79 ? 1.767 4.055 -23.520 1.00 38.78 79 GLY A N 1
ATOM 640 C CA . GLY A 1 79 ? 0.470 3.805 -24.175 1.00 38.78 79 GLY A CA 1
ATOM 641 C C . GLY A 1 79 ? -0.235 2.530 -23.709 1.00 38.78 79 GLY A C 1
ATOM 642 O O . GLY A 1 79 ? -1.144 2.049 -24.376 1.00 38.78 79 GLY A O 1
ATOM 643 N N . VAL A 1 80 ? 0.218 1.938 -22.599 1.00 47.81 80 VAL A N 1
ATOM 644 C CA . VAL A 1 80 ? -0.113 0.546 -22.293 1.00 47.81 80 VAL A CA 1
ATOM 645 C C . VAL A 1 80 ? -0.365 0.274 -20.799 1.00 47.81 80 VAL A C 1
ATOM 647 O O . VAL A 1 80 ? -0.923 -0.767 -20.478 1.00 47.81 80 VAL A O 1
ATOM 650 N N . LEU A 1 81 ? -0.044 1.175 -19.867 1.00 51.53 81 LEU A N 1
ATOM 651 C CA . LEU A 1 81 ? -0.407 0.985 -18.456 1.00 51.53 81 LEU A CA 1
ATOM 652 C C . LEU A 1 81 ? -1.773 1.637 -18.185 1.00 51.53 81 LEU A C 1
ATOM 654 O O . LEU A 1 81 ? -1.923 2.835 -18.400 1.00 51.53 81 LEU A O 1
ATOM 658 N N . SER A 1 82 ? -2.768 0.859 -17.746 1.00 55.06 82 SER A N 1
ATOM 659 C CA . SER A 1 82 ? -4.131 1.354 -17.473 1.00 55.06 82 SER A CA 1
ATOM 660 C C . SER A 1 82 ? -4.319 1.796 -16.015 1.00 55.06 82 SER A C 1
ATOM 662 O O . SER A 1 82 ? -5.416 1.704 -15.470 1.00 55.06 82 SER A O 1
ATOM 664 N N . VAL A 1 83 ? -3.245 2.262 -15.368 1.00 53.12 83 VAL A N 1
ATOM 665 C CA . VAL A 1 83 ? -3.276 2.782 -13.995 1.00 53.12 83 VAL A CA 1
ATOM 666 C C . VAL A 1 83 ? -2.484 4.085 -13.888 1.00 53.12 83 VAL A C 1
ATOM 668 O O . VAL A 1 83 ? -1.458 4.258 -14.541 1.00 53.12 83 VAL A O 1
ATOM 671 N N . SER A 1 84 ? -2.967 5.014 -13.059 1.00 56.91 84 SER A N 1
ATOM 672 C CA . SER A 1 84 ? -2.308 6.302 -12.774 1.00 56.91 84 SER A CA 1
ATOM 673 C C . SER A 1 84 ? -1.433 6.273 -11.513 1.00 56.91 84 SER A C 1
ATOM 675 O O . SER A 1 84 ? -0.744 7.249 -11.206 1.00 56.91 84 SER A O 1
ATOM 677 N N . ARG A 1 85 ? -1.473 5.166 -10.757 1.00 73.62 85 ARG A N 1
ATOM 678 C CA . ARG A 1 85 ? -0.778 4.989 -9.477 1.00 73.62 85 ARG A CA 1
ATOM 679 C C . ARG A 1 85 ? -0.272 3.558 -9.326 1.00 73.62 85 ARG A C 1
ATOM 681 O O . ARG A 1 85 ? -1.006 2.630 -9.655 1.00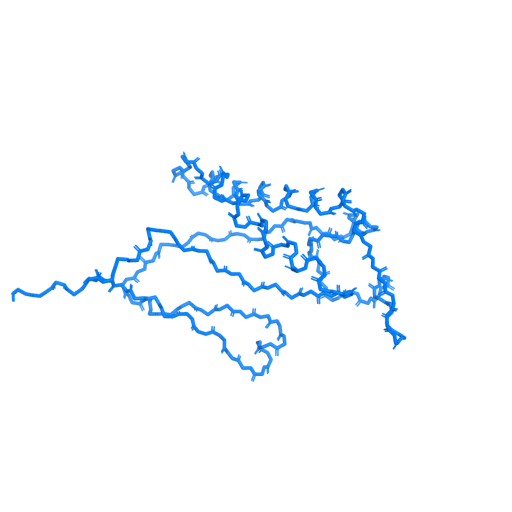 73.62 85 ARG A O 1
ATOM 688 N N . SER A 1 86 ? 0.938 3.382 -8.799 1.00 78.00 86 SER A N 1
ATOM 689 C CA . SER A 1 86 ? 1.516 2.061 -8.518 1.00 78.00 86 SER A CA 1
ATOM 690 C C . SER A 1 86 ? 2.717 2.125 -7.562 1.00 78.00 86 SER A C 1
ATOM 692 O O . SER A 1 86 ? 3.391 3.154 -7.426 1.00 78.00 86 SER A O 1
ATOM 694 N N . ILE A 1 87 ? 2.997 0.991 -6.912 1.00 77.62 87 ILE A N 1
ATOM 695 C CA . ILE A 1 87 ? 4.289 0.709 -6.271 1.00 77.62 87 ILE A CA 1
ATOM 696 C C . ILE A 1 87 ? 5.208 0.054 -7.314 1.00 77.62 87 ILE A C 1
ATOM 698 O O . ILE A 1 87 ? 4.790 -0.867 -8.009 1.00 77.62 87 ILE A O 1
ATOM 702 N N . GLY A 1 88 ? 6.464 0.496 -7.402 1.00 79.81 88 GLY A N 1
ATOM 703 C CA . GLY A 1 88 ? 7.405 0.086 -8.446 1.00 79.81 88 GLY A CA 1
ATOM 704 C C . GLY A 1 88 ? 7.436 1.056 -9.624 1.00 79.81 88 GLY A C 1
ATOM 705 O O . GLY A 1 88 ? 7.391 2.264 -9.424 1.00 79.81 88 GLY A O 1
ATOM 706 N N . ASP A 1 89 ? 7.578 0.545 -10.847 1.00 77.94 89 ASP A N 1
ATOM 707 C CA . ASP A 1 89 ? 7.605 1.353 -12.078 1.00 77.94 89 ASP A CA 1
ATOM 708 C C . ASP A 1 89 ? 8.631 2.508 -12.043 1.00 77.94 89 ASP A C 1
ATOM 710 O O . ASP A 1 89 ? 8.329 3.660 -12.347 1.00 77.94 89 ASP A O 1
ATOM 714 N N . ALA A 1 90 ? 9.876 2.192 -11.662 1.00 73.50 90 ALA A N 1
ATOM 715 C CA . ALA A 1 90 ? 10.960 3.159 -11.430 1.00 73.50 90 ALA A CA 1
ATOM 716 C C . ALA A 1 90 ? 11.127 4.197 -12.554 1.00 73.50 90 ALA A C 1
ATOM 718 O O . ALA A 1 90 ? 11.289 5.388 -12.306 1.00 73.50 90 ALA A O 1
ATOM 719 N N . HIS A 1 91 ? 11.068 3.723 -13.798 1.00 69.31 91 HIS A N 1
ATOM 720 C CA . HIS A 1 91 ? 11.268 4.503 -15.017 1.00 69.31 91 HIS A CA 1
ATOM 721 C C . HIS A 1 91 ? 10.062 5.382 -15.390 1.00 69.31 91 HIS A C 1
ATOM 723 O O . HIS A 1 91 ? 10.117 6.110 -16.376 1.00 69.31 91 HIS A O 1
ATOM 729 N N . LEU A 1 92 ? 8.977 5.309 -14.615 1.00 68.69 92 LEU A N 1
ATOM 730 C CA . LEU A 1 92 ? 7.737 6.044 -14.820 1.00 68.69 92 LEU A CA 1
ATOM 731 C C . LEU A 1 92 ? 7.353 6.946 -13.651 1.00 68.69 92 LEU A C 1
ATOM 733 O O . LEU A 1 92 ? 6.269 7.521 -13.685 1.00 68.69 92 LEU A O 1
ATOM 737 N N . LYS A 1 93 ? 8.191 7.105 -12.623 1.00 75.50 93 LYS A N 1
ATOM 738 C CA . LYS A 1 93 ? 7.810 7.893 -11.438 1.00 75.50 93 LYS A CA 1
ATOM 739 C C . LYS A 1 93 ? 7.531 9.374 -11.717 1.00 75.50 93 LYS A C 1
ATOM 741 O O . LYS A 1 93 ? 6.859 10.007 -10.910 1.00 75.50 93 LYS A O 1
ATOM 746 N N . ASP A 1 94 ? 7.943 9.888 -12.874 1.00 74.38 94 ASP A N 1
ATOM 747 C CA . ASP A 1 94 ? 7.543 11.219 -13.350 1.00 74.38 94 ASP A CA 1
ATOM 748 C C . ASP A 1 94 ? 6.051 11.296 -13.750 1.00 74.38 94 ASP A C 1
ATOM 750 O O . ASP A 1 94 ? 5.482 12.382 -13.820 1.00 74.38 94 ASP A O 1
ATOM 754 N N . TRP A 1 95 ? 5.400 10.150 -13.987 1.00 70.00 95 TRP A N 1
ATOM 755 C CA . TRP A 1 95 ? 4.037 10.034 -14.527 1.00 70.00 95 TRP A CA 1
ATOM 756 C C . TRP A 1 95 ? 3.107 9.140 -13.694 1.00 70.00 95 TRP A C 1
ATOM 758 O O . TRP A 1 95 ? 1.887 9.268 -13.791 1.00 70.00 95 TRP A O 1
ATOM 768 N N . VAL A 1 96 ? 3.663 8.234 -12.885 1.00 72.12 96 VAL A N 1
ATOM 769 C CA . VAL A 1 96 ? 2.924 7.264 -12.069 1.00 72.12 96 VAL A CA 1
ATOM 770 C C . VAL A 1 96 ? 3.228 7.497 -10.595 1.00 72.12 96 VAL A C 1
ATOM 772 O O . VAL A 1 96 ? 4.361 7.347 -10.132 1.00 72.12 96 VAL A O 1
ATOM 775 N N . LEU A 1 97 ? 2.191 7.860 -9.840 1.00 74.31 97 LEU A N 1
ATOM 776 C CA . LEU A 1 97 ? 2.328 8.248 -8.438 1.00 74.31 97 LEU A CA 1
ATOM 777 C C . LEU A 1 97 ? 2.300 7.021 -7.514 1.00 74.31 97 LEU A C 1
ATOM 779 O O . LEU A 1 97 ? 1.431 6.164 -7.630 1.00 74.31 97 LEU A O 1
ATOM 783 N N . ALA A 1 98 ? 3.192 6.980 -6.523 1.00 79.88 98 ALA A N 1
ATOM 784 C CA . ALA A 1 98 ? 3.181 5.973 -5.451 1.00 79.88 98 ALA A CA 1
ATOM 785 C C . ALA A 1 98 ? 2.310 6.378 -4.244 1.00 79.88 98 ALA A C 1
ATOM 787 O O . ALA A 1 98 ? 2.484 5.872 -3.135 1.00 79.88 98 ALA A O 1
ATOM 788 N N . GLU A 1 99 ? 1.419 7.353 -4.422 1.00 81.06 99 GLU A N 1
ATOM 789 C CA . GLU A 1 99 ? 0.637 7.932 -3.332 1.00 81.06 99 GLU A CA 1
ATOM 790 C C . GLU A 1 99 ? -0.738 7.265 -3.235 1.00 81.06 99 GLU A C 1
ATOM 792 O O . GLU A 1 99 ? -1.481 7.276 -4.221 1.00 81.06 99 GLU A O 1
ATOM 797 N N . PRO A 1 100 ? -1.132 6.719 -2.073 1.00 85.50 100 PRO A N 1
ATOM 798 C CA . PRO A 1 100 ? -2.450 6.120 -1.916 1.00 85.50 100 PRO A CA 1
ATOM 799 C C . PRO A 1 100 ? -3.535 7.199 -1.796 1.00 85.50 100 PRO A C 1
ATOM 801 O O . PRO A 1 100 ? -3.289 8.287 -1.272 1.00 85.50 100 PRO A O 1
ATOM 804 N N . ASP A 1 101 ? -4.755 6.881 -2.231 1.00 84.94 101 ASP A N 1
ATOM 805 C CA . ASP A 1 101 ? -5.953 7.559 -1.721 1.00 84.94 101 ASP A CA 1
ATOM 806 C C . ASP A 1 101 ? -6.372 6.892 -0.403 1.00 84.94 101 ASP A C 1
ATOM 808 O O . ASP A 1 101 ? -6.280 5.671 -0.270 1.00 84.94 101 ASP A O 1
ATOM 812 N N . THR A 1 102 ? -6.775 7.673 0.602 1.00 86.62 102 THR A N 1
ATOM 813 C CA . THR A 1 102 ? -7.032 7.153 1.957 1.00 86.62 102 THR A CA 1
ATOM 814 C C . THR A 1 102 ? -8.328 7.697 2.537 1.00 86.62 102 THR A C 1
ATOM 816 O O . THR A 1 102 ? -8.505 8.906 2.682 1.00 86.62 102 THR A O 1
ATOM 819 N N . ARG A 1 103 ? -9.200 6.791 2.990 1.00 86.06 103 ARG A N 1
ATOM 820 C CA . ARG A 1 103 ? -10.422 7.118 3.737 1.00 86.06 103 ARG A CA 1
ATOM 821 C C . ARG A 1 103 ? -10.420 6.411 5.085 1.00 86.06 103 ARG A C 1
ATOM 823 O O . ARG A 1 103 ? -10.084 5.234 5.167 1.00 86.06 103 ARG A O 1
ATOM 830 N N . ILE A 1 104 ? -10.811 7.132 6.133 1.00 86.06 104 ILE A N 1
ATOM 831 C CA . ILE A 1 104 ? -10.996 6.583 7.479 1.00 86.06 104 ILE A CA 1
ATOM 832 C C . ILE A 1 104 ? -12.485 6.641 7.793 1.00 86.06 104 ILE A C 1
ATOM 834 O O . ILE A 1 104 ? -13.075 7.719 7.798 1.00 86.06 104 ILE A O 1
ATOM 838 N N . LEU A 1 105 ? -13.078 5.478 8.043 1.00 86.69 105 LEU A N 1
ATOM 839 C CA . LEU A 1 105 ? -14.493 5.327 8.364 1.00 86.69 105 LEU A CA 1
ATOM 840 C C . LEU A 1 105 ? -14.623 4.743 9.770 1.00 86.69 105 LEU A C 1
ATOM 842 O O . LEU A 1 105 ? -13.883 3.830 10.138 1.00 86.69 105 LEU A O 1
ATOM 846 N N . ALA A 1 106 ? -15.557 5.276 10.556 1.00 85.88 106 ALA A N 1
ATOM 847 C CA . ALA A 1 106 ? -15.955 4.645 11.806 1.00 85.88 106 ALA A CA 1
ATOM 848 C C . ALA A 1 106 ? -16.825 3.426 11.478 1.00 85.88 106 ALA A C 1
ATOM 850 O O . ALA A 1 106 ? -17.789 3.551 10.724 1.00 85.88 106 ALA A O 1
ATOM 851 N N . LEU A 1 107 ? -16.479 2.260 12.030 1.00 83.81 107 LEU A N 1
ATOM 852 C CA . LEU A 1 107 ? -17.305 1.067 11.878 1.00 83.81 107 LEU A CA 1
ATOM 853 C C . LEU A 1 107 ? -18.585 1.230 12.694 1.00 83.81 107 LEU A C 1
ATOM 855 O O . LEU A 1 107 ? -18.531 1.563 13.880 1.00 83.81 107 LEU A O 1
ATOM 859 N N . THR A 1 108 ? -19.723 0.972 12.064 1.00 84.56 108 THR A N 1
ATOM 860 C CA . THR A 1 108 ? -21.029 0.955 12.721 1.00 84.56 108 THR A CA 1
ATOM 861 C C . THR A 1 108 ? -21.534 -0.487 12.846 1.00 84.56 108 THR A C 1
ATOM 863 O O . THR A 1 108 ? -21.105 -1.353 12.081 1.00 84.56 108 THR A O 1
ATOM 866 N N . PRO A 1 109 ? -22.401 -0.805 13.827 1.00 84.25 109 PRO A N 1
ATOM 867 C CA . PRO A 1 109 ? -22.842 -2.184 14.061 1.00 84.25 109 PRO A CA 1
ATOM 868 C C . PRO A 1 109 ? -23.572 -2.853 12.885 1.00 84.25 109 PRO A C 1
ATOM 870 O O . PRO A 1 109 ? -23.615 -4.077 12.829 1.00 84.25 109 PRO A O 1
ATOM 873 N N . ASP A 1 110 ? -24.136 -2.068 11.971 1.00 85.94 110 ASP A N 1
ATOM 874 C CA . ASP A 1 110 ? -24.803 -2.501 10.738 1.00 85.94 110 ASP A CA 1
ATOM 875 C C . ASP A 1 110 ? -23.829 -2.850 9.596 1.00 85.94 110 ASP A C 1
ATOM 877 O O . ASP A 1 110 ? -24.238 -3.413 8.582 1.00 85.94 110 ASP A O 1
ATOM 881 N N . MET A 1 111 ? -22.528 -2.574 9.748 1.00 84.00 111 MET A N 1
ATOM 882 C CA . MET A 1 111 ? -21.509 -3.011 8.791 1.00 84.00 111 MET A CA 1
ATOM 883 C C . MET A 1 111 ? -21.183 -4.497 8.988 1.00 84.00 111 MET A C 1
ATOM 885 O O . MET A 1 111 ? -20.373 -4.870 9.836 1.00 84.00 111 MET A O 1
ATOM 889 N N . GLU A 1 112 ? -21.790 -5.359 8.174 1.00 82.38 112 GLU A N 1
ATOM 890 C CA . GLU A 1 112 ? -21.624 -6.817 8.289 1.00 82.38 112 GLU A CA 1
ATOM 891 C C . GLU A 1 112 ? -20.415 -7.377 7.518 1.00 82.38 112 GLU A C 1
ATOM 893 O O . GLU A 1 112 ? -19.817 -8.387 7.914 1.00 82.38 112 GLU A O 1
ATOM 898 N N . TYR A 1 113 ? -20.046 -6.739 6.406 1.00 81.69 113 TYR A N 1
ATOM 899 C CA . TYR A 1 113 ? -19.049 -7.253 5.469 1.00 81.69 113 TYR A CA 1
ATOM 900 C C . TYR A 1 113 ? -18.141 -6.143 4.938 1.00 81.69 113 TYR A C 1
ATOM 902 O O . TYR A 1 113 ? -18.592 -5.044 4.628 1.00 81.69 113 TYR A O 1
ATOM 910 N N . LEU A 1 114 ? -16.859 -6.470 4.785 1.00 83.19 114 LEU A N 1
ATOM 911 C CA . LEU A 1 114 ? -15.889 -5.708 4.011 1.00 83.19 114 LEU A CA 1
ATOM 912 C C . LEU A 1 114 ? -15.562 -6.506 2.749 1.00 83.19 114 LEU A C 1
ATOM 914 O O . LEU A 1 114 ? -15.134 -7.657 2.827 1.00 83.19 114 LEU A O 1
ATOM 918 N N . VAL A 1 115 ? -15.744 -5.891 1.588 1.00 82.31 115 VAL A N 1
ATOM 919 C CA . VAL A 1 115 ? -15.378 -6.479 0.298 1.00 82.31 115 VAL A CA 1
ATOM 920 C C . VAL A 1 115 ? -14.142 -5.763 -0.226 1.00 82.31 115 VAL A C 1
ATOM 922 O O . VAL A 1 115 ? -14.125 -4.536 -0.301 1.00 82.31 115 VAL A O 1
ATOM 925 N N . LEU A 1 116 ? -13.124 -6.535 -0.604 1.00 83.81 116 LEU A N 1
ATOM 926 C CA . LEU A 1 116 ? -11.912 -6.045 -1.258 1.00 83.81 116 LEU A CA 1
ATOM 927 C C . LEU A 1 116 ? -11.679 -6.877 -2.511 1.00 83.81 116 LEU A C 1
ATOM 929 O O . LEU A 1 116 ? -11.763 -8.098 -2.454 1.00 83.81 116 LEU A O 1
ATOM 933 N N . ALA A 1 117 ? -11.383 -6.235 -3.631 1.00 83.19 117 ALA A N 1
ATOM 934 C CA . ALA A 1 117 ? -11.255 -6.913 -4.912 1.00 83.19 117 ALA A CA 1
ATOM 935 C C . ALA A 1 117 ? -10.415 -6.073 -5.879 1.00 83.19 117 ALA A C 1
ATOM 937 O O . ALA A 1 117 ? -10.314 -4.855 -5.700 1.00 83.19 117 ALA A O 1
ATOM 938 N N . SER A 1 118 ? -9.806 -6.720 -6.874 1.00 83.44 118 SER A N 1
ATOM 939 C CA . SER A 1 118 ? -9.156 -6.035 -7.992 1.00 83.44 118 SER A CA 1
ATOM 940 C C . SER A 1 118 ? -10.112 -5.867 -9.175 1.00 83.44 118 SER A C 1
ATOM 942 O O . SER A 1 118 ? -11.241 -6.360 -9.130 1.00 83.44 118 SER A O 1
ATOM 944 N N . ASP A 1 119 ? -9.701 -5.126 -10.202 1.00 77.00 119 ASP A N 1
ATOM 945 C CA . ASP A 1 119 ? -10.539 -4.780 -11.359 1.00 77.00 119 ASP A CA 1
ATOM 946 C C . ASP A 1 119 ? -11.077 -6.014 -12.098 1.00 77.00 119 ASP A C 1
ATOM 948 O O . ASP A 1 119 ? -12.279 -6.080 -12.346 1.00 77.00 119 ASP A O 1
ATOM 952 N N . GLY A 1 120 ? -10.256 -7.048 -12.300 1.00 68.06 120 GLY A N 1
ATOM 953 C CA . GLY A 1 120 ? -10.691 -8.306 -12.918 1.00 68.06 120 GLY A CA 1
ATOM 954 C C . GLY A 1 120 ? -11.809 -9.025 -12.153 1.00 68.06 120 GLY A C 1
ATOM 955 O O . GLY A 1 120 ? -12.501 -9.871 -12.712 1.00 68.06 120 GLY A O 1
ATOM 956 N N . LEU A 1 121 ? -12.007 -8.687 -10.876 1.00 68.88 121 LEU A N 1
ATOM 957 C CA . LEU A 1 121 ? -13.076 -9.217 -10.042 1.00 68.88 121 LEU A CA 1
ATOM 958 C C . LEU A 1 121 ? -14.297 -8.280 -10.005 1.00 68.88 121 LEU A C 1
ATOM 960 O O . LEU A 1 121 ? -15.420 -8.767 -10.074 1.00 68.88 121 LEU A O 1
ATOM 964 N N . TRP A 1 122 ? -14.105 -6.958 -9.959 1.00 65.44 122 TRP A N 1
ATOM 965 C CA . TRP A 1 122 ? -15.208 -5.989 -10.080 1.00 65.44 122 TRP A CA 1
ATOM 966 C C . TRP A 1 122 ? -15.942 -6.076 -11.424 1.00 65.44 122 TRP A C 1
ATOM 968 O O . TRP A 1 122 ? -17.062 -5.578 -11.540 1.00 65.44 122 TRP A O 1
ATOM 978 N N . GLU A 1 123 ? -15.330 -6.743 -12.401 1.00 62.06 123 GLU A N 1
ATOM 979 C CA . GLU A 1 123 ? -15.942 -7.104 -13.672 1.00 62.06 123 GLU A CA 1
ATOM 980 C C . GLU A 1 123 ? -16.669 -8.479 -13.640 1.00 62.06 123 GLU A C 1
ATOM 982 O O . GLU A 1 123 ? -17.632 -8.624 -14.388 1.00 62.06 123 GLU A O 1
ATOM 987 N N . GLU A 1 124 ? -16.323 -9.457 -12.768 1.00 43.75 124 GLU A N 1
ATOM 988 C CA . GLU A 1 124 ? -16.848 -10.853 -12.855 1.00 43.75 124 GLU A CA 1
ATOM 989 C C . GLU A 1 124 ? -17.059 -11.698 -11.534 1.00 43.75 124 GLU A C 1
ATOM 991 O O . GLU A 1 124 ? -17.706 -12.740 -11.631 1.00 43.75 124 GLU A O 1
ATOM 996 N N . ALA A 1 125 ? -16.610 -11.355 -10.297 1.00 42.59 125 ALA A N 1
ATOM 997 C CA . ALA A 1 125 ? -16.970 -12.084 -9.025 1.00 42.59 125 ALA A CA 1
ATOM 998 C C . ALA A 1 125 ? -16.648 -11.304 -7.702 1.00 42.59 125 ALA A C 1
ATOM 1000 O O . ALA A 1 125 ? -16.578 -10.093 -7.747 1.00 42.59 125 ALA A O 1
ATOM 1001 N N . LEU A 1 126 ? -16.541 -11.895 -6.485 1.00 40.72 126 LEU A N 1
ATOM 1002 C CA . LEU A 1 126 ? -16.467 -11.147 -5.191 1.00 40.72 126 LEU A CA 1
ATOM 1003 C C . LEU A 1 126 ? -15.585 -11.826 -4.109 1.00 40.72 126 LEU A C 1
ATOM 1005 O O . LEU A 1 126 ? -15.757 -13.015 -3.852 1.00 40.72 126 LEU A O 1
ATOM 1009 N N . THR A 1 127 ? -14.723 -11.078 -3.392 1.00 53.12 127 THR A N 1
ATOM 1010 C CA . THR A 1 127 ? -14.087 -11.541 -2.131 1.00 53.12 127 THR A CA 1
ATOM 1011 C C . THR A 1 127 ? -14.723 -10.844 -0.933 1.00 53.12 127 THR A C 1
ATOM 1013 O O . THR A 1 127 ? -14.678 -9.621 -0.811 1.00 53.12 127 THR A O 1
ATOM 1016 N N . VAL A 1 128 ? -15.309 -11.632 -0.031 1.00 55.62 128 VAL A N 1
ATOM 1017 C CA . VAL A 1 128 ? -16.093 -11.150 1.112 1.00 55.62 128 VAL A CA 1
ATOM 1018 C C . VAL A 1 128 ? -15.373 -11.474 2.416 1.00 55.62 128 VAL A C 1
ATOM 1020 O O . VAL A 1 128 ? -15.202 -12.641 2.766 1.00 55.62 128 VAL A O 1
ATOM 1023 N N . VAL A 1 129 ? -15.009 -10.448 3.181 1.00 64.69 129 VAL A N 1
ATOM 1024 C CA . VAL A 1 129 ? -14.573 -10.593 4.572 1.00 64.69 129 VAL A CA 1
ATOM 1025 C C . VAL A 1 129 ? -15.757 -10.261 5.471 1.00 64.69 129 VAL A C 1
ATOM 1027 O O . VAL A 1 129 ? -16.277 -9.149 5.450 1.00 64.69 129 VAL A O 1
ATOM 1030 N N . ARG A 1 130 ? -16.204 -11.220 6.285 1.00 61.28 130 ARG A N 1
ATOM 1031 C CA . ARG A 1 130 ? -17.240 -10.958 7.292 1.00 61.28 130 ARG A CA 1
ATOM 1032 C C . ARG A 1 130 ? -16.628 -10.230 8.481 1.00 61.28 130 ARG A C 1
ATOM 1034 O O . ARG A 1 130 ? -15.769 -10.784 9.167 1.00 61.28 130 ARG A O 1
ATOM 1041 N N . LEU A 1 131 ? -17.123 -9.032 8.763 1.00 62.38 131 LEU A N 1
ATOM 1042 C CA . LEU A 1 131 ? -16.813 -8.315 9.990 1.00 62.38 131 LEU A CA 1
ATOM 1043 C C . LEU A 1 131 ? -17.684 -8.930 11.093 1.00 62.38 131 LEU A C 1
ATOM 1045 O O . LEU A 1 131 ? -18.873 -8.649 11.202 1.00 62.38 131 LEU A O 1
ATOM 1049 N N . LYS A 1 132 ? -17.140 -9.854 11.892 1.00 56.72 132 LYS A N 1
ATOM 1050 C CA . LYS A 1 132 ? -17.863 -10.315 13.085 1.00 56.72 132 LYS A CA 1
ATOM 1051 C C . LYS A 1 132 ? -17.655 -9.304 14.202 1.00 56.72 132 LYS A C 1
ATOM 1053 O O . LYS A 1 132 ? -16.589 -9.268 14.807 1.00 56.72 132 LYS A O 1
ATOM 1058 N N . ASN A 1 133 ? -18.698 -8.542 14.511 1.00 49.62 133 ASN A N 1
ATOM 1059 C CA . ASN A 1 133 ? -18.762 -7.785 15.750 1.00 49.62 133 ASN A CA 1
ATOM 1060 C C . ASN A 1 133 ? -19.052 -8.778 16.890 1.00 49.62 133 ASN A C 1
ATOM 1062 O O . ASN A 1 133 ? -20.155 -9.318 16.993 1.00 49.62 133 ASN A O 1
ATOM 1066 N N . SER A 1 134 ? -18.058 -9.101 17.718 1.00 49.50 134 SER A N 1
ATOM 1067 C CA . SER A 1 134 ? -18.279 -9.879 18.942 1.00 49.50 134 SER A CA 1
ATO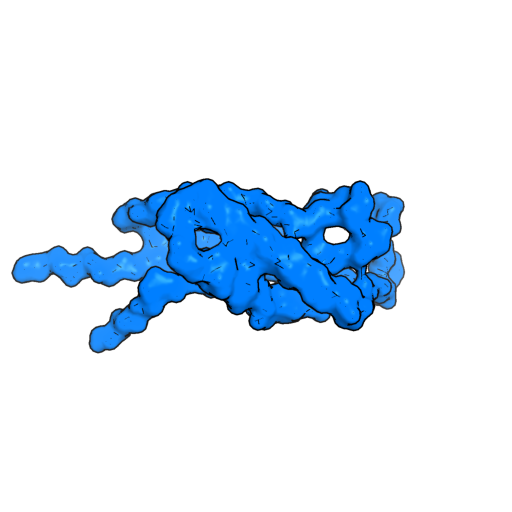M 1068 C C . SER A 1 134 ? -18.898 -8.982 20.013 1.00 49.50 134 SER A C 1
ATOM 1070 O O . SER A 1 134 ? -18.259 -8.631 20.997 1.00 49.50 134 SER A O 1
ATOM 1072 N N . ALA A 1 135 ? -20.158 -8.616 19.797 1.00 47.12 135 ALA A N 1
ATOM 1073 C CA . ALA A 1 135 ? -21.036 -8.022 20.790 1.00 47.12 135 ALA A CA 1
ATOM 1074 C C . ALA A 1 135 ? -22.381 -8.756 20.745 1.00 47.12 135 ALA A C 1
ATOM 1076 O O . ALA A 1 135 ? -23.412 -8.198 20.392 1.00 47.12 135 ALA A O 1
ATOM 1077 N N . VAL A 1 136 ? -22.362 -10.044 21.093 1.00 44.09 136 VAL A N 1
ATOM 1078 C CA . VAL A 1 136 ? -23.559 -10.696 21.629 1.00 44.09 136 VAL A CA 1
ATOM 1079 C C . VAL A 1 136 ? -23.409 -10.638 23.142 1.00 44.09 136 VAL A C 1
ATOM 1081 O O . VAL A 1 136 ? -22.863 -11.547 23.758 1.00 44.09 136 VAL A O 1
ATOM 1084 N N . TYR A 1 137 ? -23.823 -9.516 23.723 1.00 48.38 137 TYR A N 1
ATOM 1085 C CA . TYR A 1 137 ? -24.295 -9.509 25.099 1.00 48.38 137 TYR A CA 1
ATOM 1086 C C . TYR A 1 137 ? -25.816 -9.455 25.020 1.00 48.38 137 TYR A C 1
ATOM 1088 O O . TYR A 1 137 ? -26.397 -8.547 24.427 1.00 48.38 137 TYR A O 1
ATOM 1096 N N . SER A 1 138 ? -26.466 -10.464 25.574 1.00 31.03 138 SER A N 1
ATOM 1097 C CA . SER A 1 138 ? -27.878 -10.426 25.936 1.00 31.03 138 SER A CA 1
ATOM 1098 C C . SER A 1 138 ? -28.007 -11.169 27.271 1.00 31.03 138 SER A C 1
ATOM 1100 O O . SER A 1 138 ? -27.211 -12.083 27.497 1.00 31.03 138 SER A O 1
ATOM 1102 N N . PRO A 1 139 ? -28.887 -10.680 28.161 1.00 46.84 139 PRO A N 1
ATOM 1103 C CA . PRO A 1 139 ? -28.799 -10.834 29.617 1.00 46.84 139 PRO A CA 1
ATOM 1104 C C . PRO A 1 139 ? -28.925 -12.268 30.131 1.00 46.84 139 PRO A C 1
ATOM 1106 O O . PRO A 1 139 ? -29.584 -13.091 29.457 1.00 46.84 139 PRO A O 1
#

Secondary structure (DSSP, 8-state):
--PPPS---------SS-SHHHHHHHHHHHHHHHHHHTT--SHHHHHHHHHHHHHHHHHHHHHTT-----BTTB--SSS----SB-S--GGGTTTSB-PPP-------TT--EEE---HHHHTT---EEE---------

InterPro domains:
  IPR000222 PPM-type phosphatase, divalent cation binding [PS01032] (9-17)
  IPR001932 PPM-type phosphatase-like domain [PF00481] (6-62)
  IPR001932 PPM-type phosphatase-like domain [PF00481] (63-123)
  IPR001932 PPM-type phosphatase-like do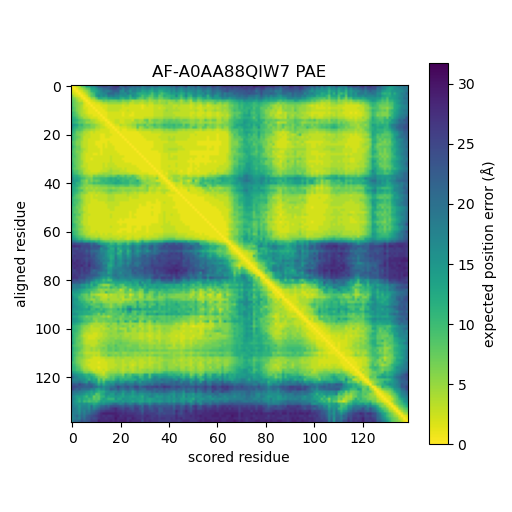main [PS51746] (1-139)
  IPR001932 PPM-type phosphatase-like domain [SM00332] (2-131)
  IPR001932 PPM-type phosphatase-like domain [cd00143] (8-130)
  IPR015655 Protein phosphatase 2C [PTHR13832] (64-123)
  IPR036457 PPM-type phosphatase-like domain superfamily [G3DSA:3.60.40.10] (2-63)
  IPR036457 PPM-type phosphatase-like domain superfamily [G3DSA:3.60.40.10] (64-135)
  IPR036457 PPM-type phosphatase-like domain superfamily [SSF81606] (5-123)